Protein AF-A0A1Y5FWB8-F1 (afdb_monomer)

Mean predicted aligned error: 20.27 Å

Solvent-accessible surface area (backbone atoms only — not comparable to full-atom values): 7177 Å² total; per-residue (Å²): 114,69,68,66,50,51,51,51,49,51,75,65,64,82,47,76,60,51,77,42,72,46,76,49,75,40,84,90,73,75,45,78,48,80,44,79,80,43,80,50,42,67,68,52,53,57,53,49,52,56,51,51,52,53,50,53,55,51,61,64,61,63,75,62,88,68,76,84,86,73,70,72,79,76,77,76,73,82,78,79,73,81,73,78,77,64,83,51,70,66,57,55,51,54,52,49,51,52,54,51,52,53,52,50,52,50,53,52,52,63,72,74,104

Nearest PDB structures (foldseek):
  9ash-assembly1_H  TM=5.185E-01  e=7.862E-01  Lactococcus lactis subsp. lactis
  7uzw-assembly1_A  TM=4.853E-01  e=6.897E-01  Staphylococcus epidermidis RP62A
  7y4l-assembly1_b7  TM=1.626E-01  e=2.912E+00  Porphyridium purpureum

Structure (mmCIF, N/CA/C/O backbone):
data_AF-A0A1Y5FWB8-F1
#
_entry.id   AF-A0A1Y5FWB8-F1
#
loop_
_atom_site.group_PDB
_atom_site.id
_atom_site.type_symbol
_atom_site.label_atom_id
_atom_site.label_alt_id
_atom_site.label_comp_id
_atom_site.label_asym_id
_atom_site.label_entity_id
_atom_site.label_seq_id
_atom_site.pdbx_PDB_ins_code
_atom_site.Cartn_x
_atom_site.Cartn_y
_atom_site.Cartn_z
_atom_site.occupancy
_atom_site.B_iso_or_equiv
_atom_site.auth_seq_id
_atom_site.auth_comp_id
_atom_site.auth_asym_id
_atom_site.auth_atom_id
_atom_site.pdbx_PDB_model_num
ATOM 1 N N . MET A 1 1 ? -12.200 22.364 16.753 1.00 61.84 1 MET A N 1
ATOM 2 C CA . MET A 1 1 ? -13.101 22.378 15.574 1.00 61.84 1 MET A CA 1
ATOM 3 C C . MET A 1 1 ? -12.795 21.285 14.543 1.00 61.84 1 MET A C 1
ATOM 5 O O . MET A 1 1 ? -13.738 20.695 14.037 1.00 61.84 1 MET A O 1
ATOM 9 N N . ALA A 1 2 ? -11.533 20.938 14.260 1.00 71.69 2 ALA A N 1
ATOM 10 C CA . ALA A 1 2 ? -11.201 19.928 13.238 1.00 71.69 2 ALA A CA 1
ATOM 11 C C . ALA A 1 2 ? -11.751 18.507 13.516 1.00 71.69 2 ALA A C 1
ATOM 13 O O . ALA A 1 2 ? -12.248 17.845 12.608 1.00 71.69 2 ALA A O 1
ATOM 14 N N . LEU A 1 3 ? -11.741 18.051 14.776 1.00 75.25 3 LEU A N 1
ATOM 15 C CA . LEU A 1 3 ? -12.213 16.704 15.146 1.00 75.25 3 LEU A CA 1
ATOM 16 C C . LEU A 1 3 ? -13.721 16.501 14.954 1.00 75.25 3 LEU A C 1
ATOM 18 O O . LEU A 1 3 ? -14.156 15.460 14.465 1.00 75.25 3 LEU A O 1
ATOM 22 N N . SER A 1 4 ? -14.532 17.495 15.319 1.00 78.06 4 SER A N 1
ATOM 23 C CA . SER A 1 4 ? -15.987 17.438 15.142 1.00 78.06 4 SER A CA 1
ATOM 24 C C . SER A 1 4 ? -16.377 17.404 13.664 1.00 78.06 4 SER A C 1
ATOM 26 O O . SER A 1 4 ? -17.325 16.712 13.295 1.00 78.06 4 SER A O 1
ATOM 28 N N . THR A 1 5 ? -15.624 18.102 12.812 1.00 78.88 5 THR A N 1
ATOM 29 C CA . THR A 1 5 ? -15.827 18.095 11.359 1.00 78.88 5 THR A CA 1
ATOM 30 C C . THR A 1 5 ? -15.428 16.755 10.754 1.00 78.88 5 THR A C 1
ATOM 32 O O . THR A 1 5 ? -16.195 16.188 9.982 1.00 78.88 5 THR A O 1
ATOM 35 N N . ALA A 1 6 ? -14.291 16.191 11.169 1.00 75.69 6 ALA A N 1
ATOM 36 C CA . ALA A 1 6 ? -13.864 14.865 10.731 1.00 75.69 6 ALA A CA 1
ATOM 37 C C . ALA A 1 6 ? -14.884 13.775 11.087 1.00 75.69 6 ALA A C 1
ATOM 39 O O . ALA A 1 6 ? -15.194 12.924 10.255 1.00 75.69 6 ALA A O 1
ATOM 40 N N . LYS A 1 7 ? -15.483 13.852 12.284 1.00 76.94 7 LYS A N 1
ATOM 41 C CA . LYS A 1 7 ? -16.560 12.947 12.699 1.00 76.94 7 LYS A CA 1
ATOM 42 C C . LYS A 1 7 ? -17.804 13.079 11.813 1.00 76.94 7 LYS A C 1
ATOM 44 O O . LYS A 1 7 ? -18.323 12.070 11.355 1.00 76.94 7 LYS A O 1
ATOM 49 N N . ARG A 1 8 ? -18.243 14.306 11.509 1.00 77.44 8 ARG A N 1
ATOM 50 C CA . ARG A 1 8 ? -19.392 14.555 10.614 1.00 77.44 8 ARG A CA 1
ATOM 51 C C . ARG A 1 8 ? -19.142 14.071 9.184 1.00 77.44 8 ARG A C 1
ATOM 53 O O . ARG A 1 8 ? -20.031 13.487 8.572 1.00 77.44 8 ARG A O 1
ATOM 60 N N . LEU A 1 9 ? -17.939 14.294 8.655 1.00 77.00 9 LEU A N 1
ATOM 61 C CA . LEU A 1 9 ? -17.549 13.831 7.320 1.00 77.00 9 LEU A CA 1
ATOM 62 C C . LEU A 1 9 ? -17.531 12.304 7.245 1.00 77.00 9 LEU A C 1
ATOM 64 O O . LEU A 1 9 ? -18.012 11.737 6.265 1.00 77.00 9 LEU A O 1
ATOM 68 N N . TYR A 1 10 ? -17.057 11.645 8.299 1.00 69.62 10 TYR A N 1
ATOM 69 C CA . TYR A 1 10 ? -17.107 10.194 8.399 1.00 69.62 10 TYR A CA 1
ATOM 70 C C . TYR A 1 10 ? -18.546 9.659 8.505 1.00 69.62 10 TYR A C 1
ATOM 72 O O . TYR A 1 10 ? -18.918 8.750 7.763 1.00 69.62 10 TYR A O 1
ATOM 80 N N . ASP A 1 11 ? -19.387 10.265 9.349 1.00 75.81 11 ASP A N 1
ATOM 81 C CA . ASP A 1 11 ? -20.792 9.860 9.513 1.00 75.81 11 ASP A CA 1
ATOM 82 C C . ASP A 1 11 ? -21.604 10.034 8.217 1.00 75.81 11 ASP A C 1
ATOM 84 O O . ASP A 1 11 ? -22.522 9.258 7.950 1.00 75.81 11 ASP A O 1
ATOM 88 N N . SER A 1 12 ? -21.225 10.991 7.362 1.00 80.44 12 SER A N 1
ATOM 89 C CA . SER A 1 12 ? -21.859 11.205 6.056 1.00 80.44 12 SER A CA 1
ATOM 90 C C . SER A 1 12 ? -21.656 10.055 5.058 1.00 80.44 12 SER A C 1
ATOM 92 O O . SER A 1 12 ? -22.337 10.023 4.035 1.00 80.44 12 SER A O 1
ATOM 94 N N . LYS A 1 13 ? -20.721 9.122 5.315 1.00 70.31 13 LYS A N 1
ATOM 95 C CA . LYS A 1 13 ? -20.333 7.998 4.432 1.00 70.31 13 LYS A CA 1
ATOM 96 C C . LYS A 1 13 ? -19.922 8.383 3.001 1.00 70.31 13 LYS A C 1
ATOM 98 O O . LYS A 1 13 ? -19.714 7.499 2.176 1.00 70.31 13 LYS A O 1
ATOM 103 N N . ARG A 1 14 ? -19.775 9.675 2.689 1.00 73.44 14 ARG A N 1
ATOM 104 C CA . ARG A 1 14 ? -19.358 10.149 1.356 1.00 73.44 14 ARG A CA 1
ATOM 105 C C . ARG A 1 14 ? -17.859 9.967 1.110 1.00 73.44 14 ARG A C 1
ATOM 107 O O . ARG A 1 14 ? -17.432 9.972 -0.037 1.00 73.44 14 ARG A O 1
ATOM 114 N N . PHE A 1 15 ? -17.074 9.792 2.173 1.00 70.56 15 PHE A N 1
ATOM 115 C CA . PHE A 1 15 ? -15.620 9.660 2.118 1.00 70.56 15 PHE A CA 1
ATOM 116 C C . PHE A 1 15 ? -15.187 8.317 2.711 1.00 70.56 15 PHE A C 1
ATOM 118 O O . PHE A 1 15 ? -15.614 7.948 3.804 1.00 70.56 15 PHE A O 1
ATOM 125 N N . ALA A 1 16 ? -14.333 7.588 1.988 1.00 63.34 16 ALA A N 1
ATOM 126 C CA . ALA A 1 16 ? -13.876 6.250 2.376 1.00 63.34 16 ALA A CA 1
ATOM 127 C C . ALA A 1 16 ? -12.900 6.254 3.570 1.00 63.34 16 ALA A C 1
ATOM 129 O O . ALA A 1 16 ? -12.791 5.257 4.288 1.00 63.34 16 ALA A O 1
ATOM 130 N N . ALA A 1 17 ? -12.192 7.364 3.789 1.00 70.44 17 ALA A N 1
ATOM 131 C CA . ALA A 1 17 ? -11.269 7.540 4.901 1.00 70.44 17 ALA A CA 1
ATOM 132 C C . ALA A 1 17 ? -11.138 9.021 5.271 1.00 70.44 17 ALA A C 1
ATOM 134 O O . ALA A 1 17 ? -11.195 9.891 4.401 1.00 70.44 17 ALA A O 1
ATOM 135 N N . VAL A 1 18 ? -10.938 9.301 6.559 1.00 74.94 18 VAL A N 1
ATOM 136 C CA . VAL A 1 18 ? -10.655 10.650 7.069 1.00 74.94 18 VAL A CA 1
ATOM 137 C C . VAL A 1 18 ? -9.477 10.570 8.038 1.00 74.94 18 VAL A C 1
ATOM 139 O O . VAL A 1 18 ? -9.522 9.802 9.003 1.00 74.94 18 VAL A O 1
ATOM 142 N N . ARG A 1 19 ? -8.439 11.378 7.791 1.00 78.19 19 ARG A N 1
ATOM 143 C CA . ARG A 1 19 ? -7.264 11.530 8.660 1.00 78.19 19 ARG A CA 1
ATOM 144 C C . ARG A 1 19 ? -7.144 12.982 9.117 1.00 78.19 19 ARG A C 1
ATOM 146 O O . ARG A 1 19 ? -7.199 13.891 8.297 1.00 78.19 19 ARG A O 1
ATOM 153 N N . VAL A 1 20 ? -6.977 13.193 10.421 1.00 75.81 20 VAL A N 1
ATOM 154 C CA . VAL A 1 20 ? -6.709 14.505 11.025 1.00 75.81 20 VAL A CA 1
ATOM 155 C C . VAL A 1 20 ? -5.355 14.465 11.703 1.00 75.81 20 VAL A C 1
ATOM 157 O O . VAL A 1 20 ? -5.112 13.654 12.604 1.00 75.81 20 VAL A O 1
ATOM 160 N N . VAL A 1 21 ? -4.502 15.382 11.272 1.00 77.44 21 VAL A N 1
ATOM 161 C CA . VAL A 1 21 ? -3.155 15.585 11.784 1.00 77.44 21 VAL A CA 1
ATOM 162 C C . VAL A 1 21 ? -3.134 16.905 12.545 1.00 77.44 21 VAL A C 1
ATOM 164 O O . VAL A 1 21 ? -3.622 17.913 12.040 1.00 77.44 21 VAL A O 1
ATOM 167 N N . GLN A 1 22 ? -2.615 16.887 13.770 1.00 73.69 22 GLN A N 1
ATOM 168 C CA . GLN A 1 22 ? -2.236 18.102 14.477 1.00 73.69 22 GLN A CA 1
ATOM 169 C C . GLN A 1 22 ? -0.739 18.294 14.309 1.00 73.69 22 GLN A C 1
ATOM 171 O O . GLN A 1 22 ? 0.052 17.441 14.711 1.00 73.69 22 GLN A O 1
ATOM 176 N N . GLU A 1 23 ? -0.383 19.426 13.727 1.00 73.88 23 GLU A N 1
ATOM 177 C CA . GLU A 1 23 ? 0.973 19.936 13.738 1.00 73.88 23 GLU A CA 1
ATOM 178 C C . GLU A 1 23 ? 1.078 20.937 14.887 1.00 73.88 23 GLU A C 1
ATOM 180 O O . GLU A 1 23 ? 0.313 21.902 14.952 1.00 73.88 23 GLU A O 1
ATOM 185 N N . THR A 1 24 ? 1.970 20.665 15.835 1.00 74.94 24 THR A N 1
ATOM 186 C CA . THR A 1 24 ? 2.323 21.625 16.878 1.00 74.94 24 THR A CA 1
ATOM 187 C C . THR A 1 24 ? 3.727 22.116 16.578 1.00 74.94 24 THR A C 1
ATOM 189 O O . THR A 1 24 ? 4.683 21.343 16.662 1.00 74.94 24 THR A O 1
ATOM 192 N N . TYR A 1 25 ? 3.825 23.389 16.215 1.00 66.50 25 TYR A N 1
ATOM 193 C CA . TYR A 1 25 ? 5.087 24.079 16.003 1.00 66.50 25 TYR A CA 1
ATOM 194 C C . TYR A 1 25 ? 5.504 24.777 17.300 1.00 66.50 25 TYR A C 1
ATOM 196 O O . TYR A 1 25 ? 4.704 25.504 17.890 1.00 66.50 25 TYR A O 1
ATOM 204 N N . ASP A 1 26 ? 6.724 24.514 17.762 1.00 75.62 26 ASP A N 1
ATOM 205 C CA . ASP A 1 26 ? 7.312 25.160 18.934 1.00 75.62 26 ASP A CA 1
ATOM 206 C C . ASP A 1 26 ? 8.408 26.139 18.487 1.00 75.62 26 ASP A C 1
ATOM 208 O O . ASP A 1 26 ? 9.471 25.728 18.014 1.00 75.62 26 ASP A O 1
ATOM 212 N N . GLU A 1 27 ? 8.134 27.440 18.629 1.00 70.94 27 GLU A N 1
ATOM 213 C CA . GLU A 1 27 ? 9.024 28.532 18.207 1.00 70.94 27 GLU A CA 1
ATOM 214 C C . GLU A 1 27 ? 10.357 28.541 18.967 1.00 70.94 27 GLU A C 1
ATOM 216 O O . GLU A 1 27 ? 11.376 28.936 18.404 1.00 70.94 27 GLU A O 1
ATOM 221 N N . ASN A 1 28 ? 10.389 28.047 20.210 1.00 72.50 28 ASN A N 1
ATOM 222 C CA . ASN A 1 28 ? 11.610 28.037 21.020 1.00 72.50 28 ASN A CA 1
ATOM 223 C C . ASN A 1 28 ? 12.599 26.945 20.604 1.00 72.50 28 ASN A C 1
ATOM 225 O O . ASN A 1 28 ? 13.808 27.122 20.741 1.00 72.50 28 ASN A O 1
ATOM 229 N N . SER A 1 29 ? 12.101 25.802 20.134 1.00 73.69 29 SER A N 1
ATOM 230 C CA . SER A 1 29 ? 12.940 24.668 19.731 1.00 73.69 29 SER A CA 1
ATOM 231 C C . SER A 1 29 ? 13.115 24.553 18.217 1.00 73.69 29 SER A C 1
ATOM 233 O O . SER A 1 29 ? 13.847 23.671 17.765 1.00 73.69 29 SER A O 1
ATOM 235 N N . ASN A 1 30 ? 12.452 25.422 17.440 1.00 72.19 30 ASN A N 1
ATOM 236 C CA . ASN A 1 30 ? 12.347 25.336 15.981 1.00 72.19 30 ASN A CA 1
ATOM 237 C C . ASN A 1 30 ? 12.048 23.896 15.519 1.00 72.19 30 ASN A C 1
ATOM 239 O O . ASN A 1 30 ? 12.643 23.377 14.573 1.00 72.19 30 ASN A O 1
ATOM 243 N N . SER A 1 31 ? 11.177 23.208 16.264 1.00 63.25 31 SER A N 1
ATOM 244 C CA . SER A 1 31 ? 10.845 21.810 16.021 1.00 63.25 31 SER A CA 1
ATOM 245 C C . SER A 1 31 ? 9.343 21.656 15.816 1.00 63.25 31 SER A C 1
ATOM 247 O O . SER A 1 31 ? 8.525 22.163 16.585 1.00 63.25 31 SER A O 1
ATOM 249 N N . SER A 1 32 ? 8.978 20.965 14.734 1.00 63.16 32 SER A N 1
ATOM 250 C CA . SER A 1 32 ? 7.594 20.604 14.438 1.00 63.16 32 SER A CA 1
ATOM 251 C C . SER A 1 32 ? 7.326 19.190 14.948 1.00 63.16 32 SER A C 1
ATOM 253 O O . SER A 1 32 ? 8.082 18.255 14.661 1.00 63.16 32 SER A O 1
ATOM 255 N N . ARG A 1 33 ? 6.261 19.020 15.741 1.00 68.56 33 ARG A N 1
ATOM 256 C CA . ARG A 1 33 ? 5.807 17.712 16.228 1.00 68.56 33 ARG A CA 1
ATOM 257 C C . ARG A 1 33 ? 4.458 17.381 15.604 1.00 68.56 33 ARG A C 1
ATOM 259 O O . ARG A 1 33 ? 3.438 17.982 15.939 1.00 68.56 33 ARG A O 1
ATOM 266 N N . GLU A 1 34 ? 4.456 16.384 14.726 1.00 71.62 34 GLU A N 1
ATOM 267 C CA . GLU A 1 34 ? 3.242 15.867 14.096 1.00 71.62 34 GLU A CA 1
ATOM 268 C C . GLU A 1 34 ? 2.597 14.782 14.976 1.00 71.62 34 GLU A C 1
ATOM 270 O O . GLU A 1 34 ? 3.247 13.810 15.376 1.00 71.62 34 GLU A O 1
ATOM 275 N N . ARG A 1 35 ? 1.297 14.910 15.270 1.00 70.62 35 ARG A N 1
ATOM 276 C CA . ARG A 1 35 ? 0.507 13.861 15.930 1.00 70.62 35 ARG A CA 1
ATOM 277 C C . ARG A 1 35 ? 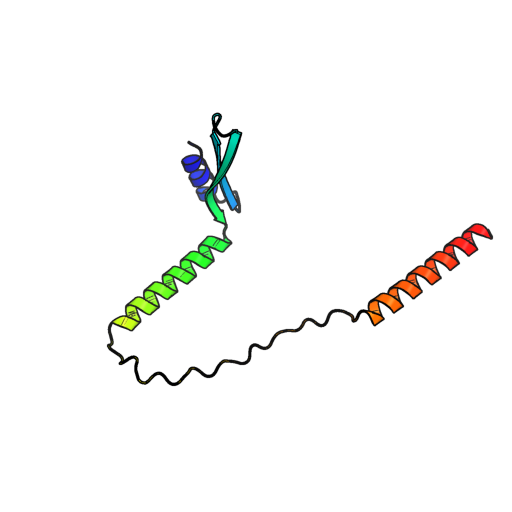-0.797 13.607 15.183 1.00 70.62 35 ARG A C 1
ATOM 279 O O . ARG A 1 35 ? -1.636 14.492 15.032 1.00 70.62 35 ARG A O 1
ATOM 286 N N . VAL A 1 36 ? -1.016 12.355 14.784 1.00 69.88 36 VAL A N 1
ATOM 287 C CA . VAL A 1 36 ? -2.302 11.908 14.230 1.00 69.88 36 VAL A CA 1
ATOM 288 C C . VAL A 1 36 ? -3.312 11.770 15.370 1.00 69.88 36 VAL A C 1
ATOM 290 O O . VAL A 1 36 ? -3.083 11.018 16.319 1.00 69.88 36 VAL A O 1
ATOM 293 N N . ILE A 1 37 ? -4.424 12.505 15.299 1.00 68.12 37 ILE A N 1
ATOM 294 C CA . ILE A 1 37 ? -5.465 12.500 16.3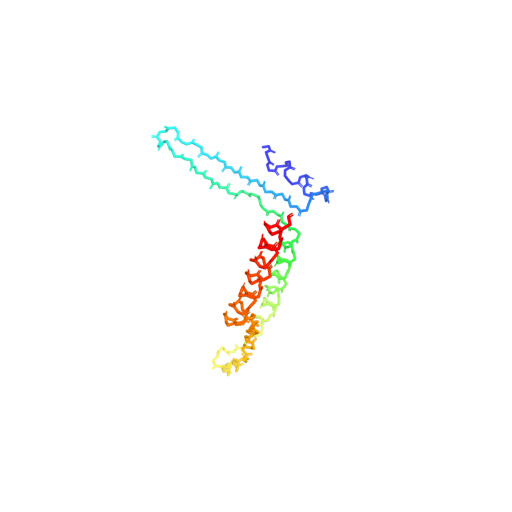47 1.00 68.12 37 ILE A CA 1
ATOM 295 C C . ILE A 1 37 ? -6.673 11.670 15.929 1.00 68.12 37 ILE A C 1
ATOM 297 O O . ILE A 1 37 ? -7.357 11.088 16.772 1.00 68.12 37 ILE A O 1
ATOM 301 N N . PHE A 1 38 ? -6.946 11.599 14.629 1.00 60.53 38 PHE A N 1
ATOM 302 C CA . PHE A 1 38 ? -8.076 10.848 14.112 1.00 60.53 38 PHE A CA 1
ATOM 303 C C . PHE A 1 38 ? -7.682 10.154 12.819 1.00 60.53 38 PHE A C 1
ATOM 305 O O . PHE A 1 38 ? -7.269 10.805 11.865 1.00 60.53 38 PHE A O 1
ATOM 312 N N . GLU A 1 39 ? -7.827 8.839 12.799 1.00 67.75 39 GLU A N 1
ATOM 313 C CA . GLU A 1 39 ? -7.691 8.019 11.608 1.00 67.75 39 GLU A CA 1
ATOM 314 C C . GLU A 1 39 ? -8.840 7.021 11.634 1.00 67.75 39 GLU A C 1
ATOM 316 O O . GLU A 1 39 ? -9.027 6.278 12.602 1.00 67.75 39 GLU A O 1
ATOM 321 N N . THR A 1 40 ? -9.675 7.066 10.604 1.00 66.06 40 THR A N 1
ATOM 322 C CA . THR A 1 40 ? -10.738 6.086 10.436 1.00 66.06 40 THR A CA 1
ATOM 323 C C . THR A 1 40 ? -10.819 5.691 8.972 1.00 66.06 40 THR A C 1
ATOM 325 O O . THR A 1 40 ? -11.000 6.523 8.082 1.00 66.06 40 THR A O 1
ATOM 328 N N . THR A 1 41 ? -10.656 4.395 8.737 1.00 66.06 41 THR A N 1
ATOM 329 C CA . THR A 1 41 ? -10.848 3.748 7.442 1.00 66.06 41 THR A CA 1
ATOM 330 C C . THR A 1 41 ? -11.954 2.701 7.571 1.00 66.06 41 THR A C 1
ATOM 332 O O . THR A 1 41 ? -12.220 2.194 8.668 1.00 66.06 41 THR A O 1
ATOM 335 N N . VAL A 1 42 ? -12.605 2.342 6.459 1.00 60.94 42 VAL A N 1
ATOM 336 C CA . VAL A 1 42 ? -13.578 1.230 6.442 1.00 60.94 42 VAL A CA 1
ATOM 337 C C . VAL A 1 42 ? -12.924 -0.074 6.935 1.00 60.94 42 VAL A C 1
ATOM 339 O O . VAL A 1 42 ? -13.524 -0.806 7.718 1.00 60.94 42 VAL A O 1
ATOM 342 N N . ALA A 1 43 ? -11.652 -0.301 6.588 1.00 59.16 43 ALA A N 1
ATOM 343 C CA . ALA A 1 43 ? -10.878 -1.468 7.015 1.00 59.16 43 ALA A CA 1
ATOM 344 C C . ALA A 1 43 ? -10.605 -1.509 8.535 1.00 59.16 43 ALA A C 1
ATOM 346 O O . ALA A 1 43 ? -10.595 -2.583 9.145 1.00 59.16 43 ALA A O 1
ATOM 347 N N . ASP A 1 44 ? -10.430 -0.356 9.185 1.00 61.19 44 ASP A N 1
ATOM 348 C CA . ASP A 1 44 ? -10.226 -0.299 10.637 1.00 61.19 44 ASP A CA 1
ATOM 349 C C . ASP A 1 44 ? -11.482 -0.658 11.430 1.00 61.19 44 ASP A C 1
ATOM 351 O O . ASP A 1 44 ? -11.383 -1.214 12.529 1.00 61.19 44 ASP A O 1
ATOM 355 N N . ARG A 1 45 ? -12.676 -0.401 10.881 1.00 62.31 45 ARG A N 1
ATOM 356 C CA . ARG A 1 45 ? -13.947 -0.796 11.506 1.00 62.31 45 ARG A CA 1
ATOM 357 C C . ARG A 1 45 ? -14.081 -2.316 11.575 1.00 62.31 45 ARG A C 1
ATOM 359 O O . ARG A 1 45 ? -14.431 -2.851 12.634 1.00 62.31 45 ARG A O 1
ATOM 366 N N . ASP A 1 46 ? -13.742 -3.006 10.495 1.00 63.28 46 ASP A N 1
ATOM 367 C CA . ASP A 1 46 ? -13.799 -4.469 10.420 1.00 63.28 46 ASP A CA 1
ATOM 368 C C . ASP A 1 46 ? -12.743 -5.107 11.332 1.00 63.28 46 ASP A C 1
ATOM 370 O O . ASP A 1 46 ? -13.018 -6.049 12.080 1.00 63.28 46 ASP A O 1
ATOM 374 N N . ASN A 1 47 ? -11.554 -4.509 11.404 1.00 64.38 47 ASN A N 1
ATOM 375 C CA . ASN A 1 47 ? -10.523 -4.940 12.344 1.00 64.38 47 ASN A CA 1
ATOM 376 C C . ASN A 1 47 ? -10.910 -4.689 13.811 1.00 64.38 47 ASN A C 1
ATOM 378 O O . ASN A 1 47 ? -10.607 -5.512 14.683 1.00 64.38 47 ASN A O 1
ATOM 382 N N . ARG A 1 48 ? -11.590 -3.579 14.124 1.00 66.31 48 ARG A N 1
ATOM 383 C CA . ARG A 1 48 ? -12.021 -3.251 15.492 1.00 66.31 48 ARG A CA 1
ATOM 384 C C . ARG A 1 48 ? -13.155 -4.156 15.965 1.00 66.31 48 ARG A C 1
ATOM 386 O O . ARG A 1 48 ? -13.100 -4.628 17.100 1.00 66.31 48 ARG A O 1
ATOM 393 N N . THR A 1 49 ? -14.129 -4.458 15.110 1.00 68.75 49 THR A N 1
ATOM 394 C CA . THR A 1 49 ? -15.206 -5.415 15.421 1.00 68.75 49 THR A CA 1
ATOM 395 C C . THR A 1 49 ? -14.655 -6.831 15.600 1.00 68.75 49 THR A C 1
ATOM 397 O O . THR A 1 49 ? -14.964 -7.489 16.596 1.00 68.75 49 THR A O 1
ATOM 400 N N . ALA A 1 50 ? -13.728 -7.267 14.740 1.00 66.12 50 ALA A N 1
ATOM 401 C CA . ALA A 1 50 ? -13.039 -8.547 14.893 1.00 66.12 50 ALA A CA 1
ATOM 402 C C . ALA A 1 50 ? -12.239 -8.634 16.208 1.00 66.12 50 ALA A C 1
ATOM 404 O O . ALA A 1 50 ? -12.252 -9.668 16.882 1.00 66.12 50 ALA A O 1
ATOM 405 N N . LYS A 1 51 ? -11.564 -7.551 16.621 1.00 67.44 51 LYS A N 1
ATOM 406 C CA . LYS A 1 51 ? -10.853 -7.482 17.911 1.00 67.44 51 LYS A CA 1
ATOM 407 C C . LYS A 1 51 ? -11.817 -7.513 19.101 1.00 67.44 51 LYS A C 1
ATOM 409 O O . LYS A 1 51 ? -11.565 -8.249 20.052 1.00 67.44 51 LYS A O 1
ATOM 414 N N . GLN A 1 52 ? -12.929 -6.785 19.047 1.00 67.88 52 GLN A N 1
ATOM 415 C CA . GLN A 1 52 ? -13.930 -6.769 20.120 1.00 67.88 52 GLN A CA 1
ATOM 416 C C . GLN A 1 52 ? -14.623 -8.127 20.293 1.00 67.88 52 GLN A C 1
ATOM 418 O O . GLN A 1 52 ? -14.794 -8.584 21.424 1.00 67.88 52 GLN A O 1
ATOM 423 N N . ASN A 1 53 ? -14.936 -8.821 19.198 1.00 64.62 53 ASN A N 1
ATOM 424 C CA . ASN A 1 53 ? -15.510 -10.166 19.252 1.00 64.62 53 ASN A CA 1
ATOM 425 C C . ASN A 1 53 ? -14.528 -11.176 19.866 1.00 64.62 53 ASN A C 1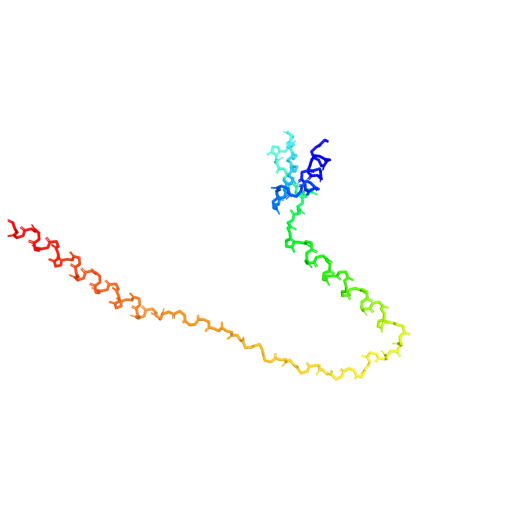
ATOM 427 O O . ASN A 1 53 ? -14.917 -11.979 20.711 1.00 64.62 53 ASN A O 1
ATOM 431 N N . LYS A 1 54 ? -13.228 -11.078 19.552 1.00 60.75 54 LYS A N 1
ATOM 432 C CA . LYS A 1 54 ? -12.186 -11.908 20.188 1.00 60.75 54 LYS A CA 1
ATOM 433 C C . LYS A 1 54 ? -12.053 -11.657 21.693 1.00 60.75 54 LYS A C 1
ATOM 435 O O . LYS A 1 54 ? -11.789 -12.600 22.436 1.00 60.75 54 LYS A O 1
ATOM 440 N N . VAL A 1 55 ? -12.230 -10.418 22.150 1.00 62.84 55 VAL A N 1
ATOM 441 C CA . VAL A 1 55 ? -12.198 -10.081 23.584 1.00 62.84 55 VAL A CA 1
ATOM 442 C C . VAL A 1 55 ? -13.427 -10.638 24.305 1.00 62.84 55 VAL A C 1
ATOM 444 O O . VAL A 1 55 ? -13.270 -11.238 25.364 1.00 62.84 55 VAL A O 1
ATOM 447 N N . LYS A 1 56 ? -14.626 -10.541 23.716 1.00 59.94 56 LYS A N 1
ATOM 448 C CA . LYS A 1 56 ? -15.858 -11.113 24.292 1.00 59.94 56 LYS A CA 1
ATOM 449 C C . LYS A 1 56 ? -15.814 -12.642 24.381 1.00 59.94 56 LYS A C 1
ATOM 451 O O . LYS A 1 56 ? -16.174 -13.198 25.413 1.00 59.94 56 LYS A O 1
ATOM 456 N N . VAL A 1 57 ? -15.297 -13.317 23.352 1.00 60.06 57 VAL A N 1
ATOM 457 C CA . VAL A 1 57 ? -15.104 -14.780 23.363 1.00 60.06 57 VAL A CA 1
ATOM 458 C C . VAL A 1 57 ? -14.073 -15.197 24.418 1.00 60.06 57 VAL A C 1
ATOM 460 O O . VAL A 1 57 ? -14.287 -16.169 25.137 1.00 60.06 57 VAL A O 1
ATOM 463 N N . LYS A 1 58 ? -12.981 -14.436 24.584 1.00 56.09 58 LYS A N 1
ATOM 464 C CA . LYS A 1 58 ? -12.007 -14.682 25.660 1.00 56.09 58 LYS A CA 1
ATOM 465 C C . LYS A 1 58 ? -12.592 -14.442 27.053 1.00 56.09 58 LYS A C 1
ATOM 467 O O . LYS A 1 58 ? -12.308 -15.237 27.938 1.00 56.09 58 LYS A O 1
ATOM 472 N N . ALA A 1 59 ? -13.413 -13.407 27.229 1.00 56.50 59 ALA A N 1
ATOM 473 C CA . ALA A 1 59 ? -14.065 -13.092 28.500 1.00 56.50 59 ALA A CA 1
ATOM 474 C C . ALA A 1 59 ? -15.133 -14.132 28.897 1.00 56.50 59 ALA A C 1
ATOM 476 O O . ALA A 1 59 ? -15.289 -14.430 30.081 1.00 56.50 59 ALA A O 1
ATOM 477 N N . GLY A 1 60 ? -15.830 -14.725 27.919 1.00 52.53 60 GLY A N 1
ATOM 478 C CA . GLY A 1 60 ? -16.746 -15.851 28.139 1.00 52.53 60 GLY A CA 1
ATOM 479 C C . GLY A 1 60 ? -16.027 -17.159 28.490 1.00 52.53 60 GLY A C 1
ATOM 480 O O . GLY A 1 60 ? -16.505 -17.911 29.332 1.00 52.53 60 GLY A O 1
ATOM 481 N N . ALA A 1 61 ? -14.842 -17.396 27.920 1.00 52.91 61 ALA A N 1
ATOM 482 C CA . ALA A 1 61 ? -14.034 -18.593 28.180 1.00 52.91 61 ALA A CA 1
ATOM 483 C C . ALA A 1 61 ? -13.281 -18.578 29.528 1.00 52.91 61 ALA A C 1
ATOM 485 O O . ALA A 1 61 ? -12.765 -19.609 29.952 1.00 52.91 61 ALA A O 1
ATOM 486 N N . THR A 1 62 ? -13.198 -17.432 30.213 1.00 51.09 62 THR A N 1
ATOM 487 C CA . THR A 1 62 ? -12.518 -17.293 31.517 1.00 51.09 62 THR A CA 1
ATOM 488 C C . THR A 1 62 ? -13.369 -17.659 32.737 1.00 51.09 62 THR A C 1
ATOM 490 O O . THR A 1 62 ? -12.843 -17.638 33.844 1.00 51.09 62 THR A O 1
ATOM 493 N N . LYS A 1 63 ? -14.657 -18.000 32.574 1.00 50.88 63 LYS A N 1
ATOM 494 C CA . LYS A 1 63 ? -15.535 -18.362 33.708 1.00 50.88 63 LYS A CA 1
ATOM 495 C C . LYS A 1 63 ? -15.483 -19.836 34.114 1.00 50.88 63 LYS A C 1
ATOM 497 O O . LYS A 1 63 ? -15.941 -20.183 35.194 1.00 50.88 63 LYS A O 1
ATOM 502 N N . THR A 1 64 ? -14.890 -20.694 33.296 1.00 53.19 64 THR A N 1
ATOM 503 C CA . THR A 1 64 ? -14.586 -22.082 33.655 1.00 53.19 64 THR A CA 1
ATOM 504 C C . THR A 1 64 ? -13.096 -22.173 33.923 1.00 53.19 64 THR A C 1
ATOM 506 O O . THR A 1 64 ? -12.289 -22.112 32.994 1.00 53.19 64 THR A O 1
ATOM 509 N N . GLY A 1 65 ? -12.732 -22.250 35.203 1.00 53.50 65 GLY A N 1
ATOM 510 C CA . GLY A 1 65 ? -11.362 -22.469 35.648 1.00 53.50 65 GLY A CA 1
ATOM 511 C C . GLY A 1 65 ? -10.823 -23.769 35.066 1.00 53.50 65 GLY A C 1
ATOM 512 O O . GLY A 1 65 ? -11.074 -24.845 35.591 1.00 53.50 65 GLY A O 1
ATOM 513 N N . VAL A 1 66 ? -10.083 -23.666 33.967 1.00 52.47 66 VAL A N 1
ATOM 514 C CA . VAL A 1 66 ? -9.290 -24.769 33.433 1.00 52.47 66 VAL A CA 1
ATOM 515 C C . VAL A 1 66 ? -7.843 -24.455 33.760 1.00 52.47 66 VAL A C 1
ATOM 517 O O . VAL A 1 66 ? -7.263 -23.503 33.225 1.00 52.47 66 VAL A O 1
ATOM 520 N N . SER A 1 67 ? -7.300 -25.248 34.686 1.00 50.41 67 SER A N 1
ATOM 521 C CA . SER A 1 67 ? -5.891 -25.281 35.063 1.00 50.41 67 SER A CA 1
ATOM 522 C C . SER A 1 67 ? -5.008 -25.144 33.823 1.00 50.41 67 SER A C 1
ATOM 524 O O . SER A 1 67 ? -5.098 -25.906 32.861 1.00 50.41 67 SER A O 1
ATOM 526 N N . ARG A 1 68 ? -4.158 -24.118 33.824 1.00 56.44 68 ARG A N 1
ATOM 527 C CA . ARG A 1 68 ? -3.294 -23.746 32.695 1.00 56.44 68 ARG A CA 1
ATOM 528 C C . ARG A 1 68 ? -2.107 -24.705 32.510 1.00 56.44 68 ARG A C 1
ATOM 530 O O . ARG A 1 68 ? -1.282 -24.452 31.637 1.00 56.44 68 ARG A O 1
ATOM 537 N N . SER A 1 69 ? -2.032 -25.762 33.321 1.00 55.97 69 SER A N 1
ATOM 538 C CA . SER A 1 69 ? -0.874 -26.653 33.445 1.00 55.97 69 SER A CA 1
ATOM 539 C C . SER A 1 69 ? -0.879 -27.823 32.451 1.00 55.97 69 SER A C 1
ATOM 541 O O . SER A 1 69 ? 0.164 -28.401 32.183 1.00 55.97 69 SER A O 1
ATOM 543 N N . GLU A 1 70 ? -2.018 -28.128 31.821 1.00 54.34 70 GLU A N 1
ATOM 544 C CA . GLU A 1 70 ? -2.164 -29.310 30.949 1.00 54.34 70 GLU A CA 1
ATOM 545 C C . GLU A 1 70 ? -2.421 -28.968 29.472 1.00 54.34 70 GLU A C 1
ATOM 547 O O . GLU A 1 70 ? -2.955 -29.756 28.691 1.00 54.34 70 GLU A O 1
ATOM 552 N N . ARG A 1 71 ? -2.051 -27.756 29.041 1.00 57.97 71 ARG A N 1
ATOM 553 C CA . ARG A 1 71 ? -2.145 -27.397 27.622 1.00 57.97 71 ARG A CA 1
ATOM 554 C C . ARG A 1 71 ? -0.999 -28.052 26.862 1.00 57.97 71 ARG A C 1
ATOM 556 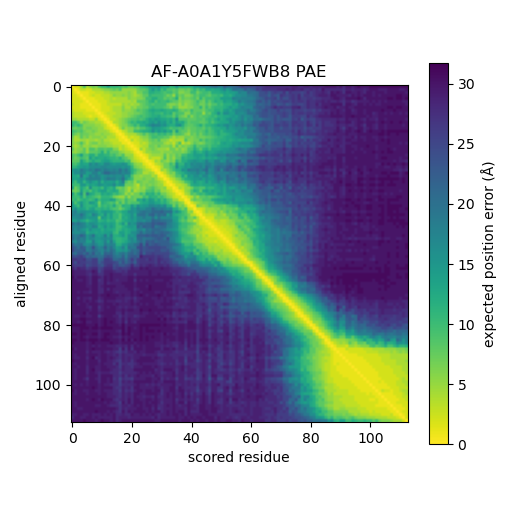O O . ARG A 1 71 ? 0.087 -27.483 26.771 1.00 57.97 71 ARG A O 1
ATOM 563 N N . GLN A 1 72 ? -1.278 -29.217 26.275 1.00 64.12 72 GLN A N 1
ATOM 564 C CA . GLN A 1 72 ? -0.483 -29.787 25.186 1.00 64.12 72 GLN A CA 1
ATOM 565 C C . GLN A 1 72 ? -0.056 -28.665 24.222 1.00 64.12 72 GLN A C 1
ATOM 567 O O . GLN A 1 72 ? -0.901 -27.852 23.820 1.00 64.12 72 GLN A O 1
ATOM 572 N N . PRO A 1 73 ? 1.234 -28.580 23.847 1.00 63.62 73 PRO A N 1
ATOM 573 C CA . PRO A 1 73 ? 1.686 -27.552 22.928 1.00 63.62 73 PRO A CA 1
ATOM 574 C C . PRO A 1 73 ? 0.930 -27.726 21.612 1.00 63.62 73 PRO A C 1
ATOM 576 O O . PRO A 1 73 ? 1.042 -28.762 20.954 1.00 63.62 73 PRO A O 1
ATOM 579 N N . LEU A 1 74 ? 0.135 -26.716 21.236 1.00 66.44 74 LEU A N 1
ATOM 580 C CA . LEU A 1 74 ? -0.562 -26.702 19.955 1.00 66.44 74 LEU A CA 1
ATOM 581 C C . LEU A 1 74 ? 0.474 -26.964 18.860 1.00 66.44 74 LEU A C 1
ATOM 583 O O . LEU A 1 74 ? 1.374 -26.145 18.645 1.00 66.44 74 LEU A O 1
ATOM 587 N N . ARG A 1 75 ? 0.347 -28.111 18.181 1.00 65.31 75 ARG A N 1
ATOM 588 C CA . ARG A 1 75 ? 1.164 -28.456 17.017 1.00 65.31 75 ARG A CA 1
ATOM 589 C C . ARG A 1 75 ? 1.129 -27.273 16.056 1.00 65.31 75 ARG A C 1
ATOM 591 O O . ARG A 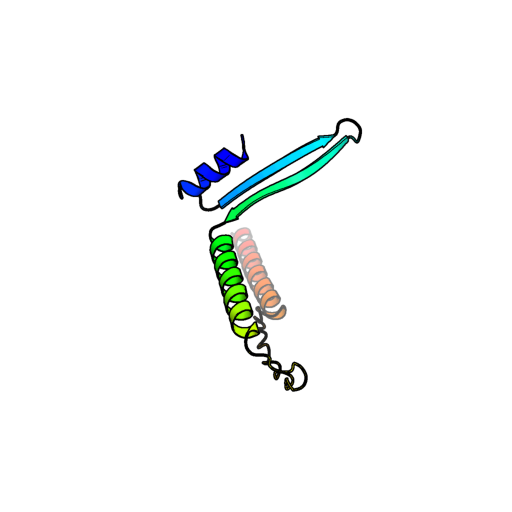1 75 ? 0.070 -26.896 15.550 1.00 65.31 75 ARG A O 1
ATOM 598 N N . LYS A 1 76 ? 2.294 -26.653 15.856 1.00 64.38 76 LYS A N 1
ATOM 599 C CA . LYS A 1 76 ? 2.476 -25.535 14.931 1.00 64.38 76 LYS A CA 1
ATOM 600 C C . LYS A 1 76 ? 1.987 -26.002 13.561 1.00 64.38 76 LYS A C 1
ATOM 602 O O . LYS A 1 76 ? 2.582 -26.902 12.975 1.00 64.38 76 LYS A O 1
ATOM 607 N N . ARG A 1 77 ? 0.888 -25.424 13.064 1.00 66.75 77 ARG A N 1
ATOM 608 C CA . ARG A 1 77 ? 0.467 -25.640 11.674 1.00 66.75 77 ARG A CA 1
ATOM 609 C C . ARG A 1 77 ? 1.633 -25.241 10.764 1.00 66.75 77 ARG A C 1
ATOM 611 O O . ARG A 1 77 ? 2.206 -24.169 10.997 1.00 66.75 77 ARG A O 1
ATOM 618 N N . PRO A 1 78 ? 1.987 -26.050 9.753 1.00 64.56 78 PRO A N 1
ATOM 619 C CA . PRO A 1 78 ? 2.988 -25.643 8.786 1.00 64.56 78 PRO A CA 1
ATOM 620 C C . PRO A 1 78 ? 2.480 -24.369 8.111 1.00 64.56 78 PRO A C 1
ATOM 622 O O . PRO A 1 78 ? 1.413 -24.351 7.497 1.00 64.56 78 PRO A O 1
ATOM 625 N N . LYS A 1 79 ? 3.221 -23.271 8.281 1.00 63.56 79 LYS A N 1
ATOM 626 C CA . LYS A 1 79 ? 3.034 -22.085 7.452 1.00 63.56 79 LYS A CA 1
ATOM 627 C C . LYS A 1 79 ? 3.446 -22.513 6.054 1.00 63.56 79 LYS A C 1
ATOM 629 O O . LYS A 1 79 ? 4.637 -22.598 5.772 1.00 63.56 79 LYS A O 1
ATOM 634 N N . ILE A 1 80 ? 2.472 -22.822 5.206 1.00 64.75 80 ILE A N 1
ATOM 635 C CA . ILE A 1 80 ? 2.707 -22.947 3.772 1.00 64.75 80 ILE A CA 1
ATOM 636 C C . ILE A 1 80 ? 3.056 -21.532 3.320 1.00 64.75 80 ILE A C 1
ATOM 638 O O . ILE A 1 80 ? 2.185 -20.702 3.064 1.00 64.75 80 ILE A O 1
ATOM 642 N N . ALA A 1 81 ? 4.347 -21.214 3.360 1.00 62.50 81 ALA A N 1
ATOM 643 C CA . ALA A 1 81 ? 4.871 -20.011 2.761 1.00 62.50 81 ALA A CA 1
ATOM 644 C C . ALA A 1 81 ? 4.607 -20.160 1.266 1.00 62.50 81 ALA A C 1
ATOM 646 O O . ALA A 1 81 ? 5.288 -20.924 0.582 1.00 62.50 81 ALA A O 1
ATOM 647 N N . ALA A 1 82 ? 3.575 -19.475 0.776 1.00 63.62 82 ALA A N 1
ATOM 648 C CA . ALA A 1 82 ? 3.366 -19.281 -0.644 1.00 63.62 82 ALA A CA 1
ATOM 649 C C . ALA A 1 82 ? 4.545 -18.447 -1.155 1.00 63.62 82 ALA A C 1
ATOM 651 O O . ALA A 1 82 ? 4.492 -17.220 -1.226 1.00 63.62 82 ALA A O 1
ATOM 652 N N . THR A 1 83 ? 5.654 -19.124 -1.438 1.00 62.03 83 THR A N 1
ATOM 653 C CA . THR A 1 83 ? 6.781 -18.560 -2.158 1.00 62.03 83 THR A CA 1
ATOM 654 C C . THR A 1 83 ? 6.281 -18.354 -3.574 1.00 62.03 83 THR A C 1
ATOM 656 O O . THR A 1 83 ? 6.290 -19.259 -4.404 1.00 62.03 83 THR A O 1
ATOM 659 N N . LYS A 1 84 ? 5.751 -17.157 -3.839 1.00 64.19 84 LYS A N 1
ATOM 660 C CA . LYS A 1 84 ? 5.529 -16.692 -5.203 1.00 64.19 84 LYS A CA 1
ATOM 661 C C . LYS A 1 84 ? 6.910 -16.628 -5.849 1.00 64.19 84 LYS A C 1
ATOM 663 O O . LYS A 1 84 ? 7.632 -15.650 -5.682 1.00 64.19 84 LYS A O 1
ATOM 668 N N . LYS A 1 85 ? 7.312 -17.721 -6.497 1.00 70.19 85 LYS A N 1
ATOM 669 C CA . LYS A 1 85 ? 8.507 -17.777 -7.331 1.00 70.19 85 LYS A CA 1
ATOM 670 C C . LYS A 1 85 ? 8.207 -16.890 -8.532 1.00 70.19 85 LYS A C 1
ATOM 672 O O . LYS A 1 85 ? 7.512 -17.308 -9.452 1.00 70.19 85 LYS A O 1
ATOM 677 N N . GLY A 1 86 ? 8.636 -15.633 -8.460 1.00 72.25 86 GLY A N 1
ATOM 678 C CA . GLY A 1 86 ? 8.683 -14.775 -9.636 1.00 72.25 86 GLY A CA 1
ATOM 679 C C . GLY A 1 86 ? 9.577 -15.407 -10.709 1.00 72.25 86 GLY A C 1
ATOM 680 O O . GLY A 1 86 ? 10.342 -16.329 -10.396 1.00 72.25 86 GLY A O 1
ATOM 681 N N . PRO A 1 87 ? 9.487 -14.943 -11.965 1.00 79.12 87 PRO A N 1
ATOM 682 C CA . PRO A 1 87 ? 10.401 -15.390 -13.005 1.00 79.12 87 PRO A CA 1
ATOM 683 C C . PRO A 1 87 ? 11.837 -15.220 -12.504 1.00 79.12 87 PRO A C 1
ATOM 685 O O . PRO A 1 87 ? 12.214 -14.160 -12.002 1.00 79.12 87 PRO A O 1
ATOM 688 N N . GLY A 1 88 ? 12.608 -16.308 -12.559 1.00 84.88 88 GLY A N 1
ATOM 689 C CA . GLY A 1 88 ? 13.992 -16.299 -12.101 1.00 84.88 88 GLY A CA 1
ATOM 690 C C . GLY A 1 88 ? 14.806 -15.269 -12.879 1.00 84.88 88 GLY A C 1
ATOM 691 O O . GLY A 1 88 ? 14.489 -14.966 -14.028 1.00 84.88 88 GLY A O 1
ATOM 692 N N . ILE A 1 89 ? 15.880 -14.765 -12.272 1.00 87.94 89 ILE A N 1
ATOM 693 C CA . ILE A 1 89 ? 16.765 -13.751 -12.872 1.00 87.94 89 ILE A CA 1
ATOM 694 C C . ILE A 1 89 ? 17.208 -14.113 -14.305 1.00 87.94 89 ILE A C 1
ATOM 696 O O . ILE A 1 89 ? 17.311 -13.248 -15.166 1.00 87.94 89 ILE A O 1
ATOM 700 N N . TRP A 1 90 ? 17.363 -15.411 -14.580 1.00 90.00 90 TRP A N 1
ATOM 701 C CA . TRP A 1 90 ? 17.676 -15.972 -15.894 1.00 90.00 90 TRP A CA 1
ATOM 702 C C . TRP A 1 90 ? 16.606 -15.711 -16.956 1.00 90.00 90 TRP A C 1
ATOM 704 O O . TRP A 1 90 ? 16.937 -15.383 -18.091 1.00 90.00 90 TRP A O 1
ATOM 714 N N . VAL A 1 91 ? 15.327 -15.818 -16.589 1.00 92.12 91 VAL A N 1
ATOM 715 C CA . VAL A 1 91 ? 14.208 -15.519 -17.494 1.00 92.12 91 VAL A CA 1
ATOM 716 C C . VAL A 1 91 ? 14.201 -14.031 -17.830 1.00 92.12 91 VAL A C 1
ATOM 718 O O . VAL A 1 91 ? 13.998 -13.665 -18.983 1.00 92.12 91 VAL A O 1
ATOM 721 N N . LEU A 1 92 ? 14.480 -13.176 -16.842 1.00 91.31 92 LEU A N 1
ATOM 722 C CA . LEU A 1 92 ? 14.541 -11.729 -17.040 1.00 91.31 92 LEU A CA 1
ATOM 723 C C . LEU A 1 92 ? 15.710 -11.328 -17.956 1.00 91.31 92 LEU A C 1
ATOM 725 O O . LEU A 1 92 ? 15.534 -10.500 -18.845 1.00 91.31 92 LEU A O 1
ATOM 729 N N . LEU A 1 93 ? 16.879 -11.953 -17.778 1.00 94.31 93 LEU A N 1
ATOM 730 C CA . LEU A 1 93 ? 18.057 -11.751 -18.627 1.00 94.31 93 LEU A CA 1
ATOM 731 C C . LEU A 1 93 ? 17.810 -12.190 -20.070 1.00 94.31 93 LEU A C 1
ATOM 733 O O . LEU A 1 93 ? 18.126 -11.450 -20.997 1.00 94.31 93 LEU A O 1
ATOM 737 N N . LEU A 1 94 ? 17.215 -13.366 -20.267 1.00 95.94 94 LEU A N 1
ATOM 738 C CA . LEU A 1 94 ? 16.904 -13.868 -21.604 1.00 95.94 94 LEU A CA 1
ATOM 739 C C . LEU A 1 94 ? 15.919 -12.937 -22.323 1.00 95.94 94 LEU A C 1
ATOM 741 O O . LEU A 1 94 ? 16.109 -12.608 -23.492 1.00 95.94 94 LEU A O 1
ATOM 745 N N . LEU A 1 95 ? 14.907 -12.451 -21.605 1.00 95.38 95 LEU A N 1
ATOM 746 C CA . LEU A 1 95 ? 13.919 -11.520 -22.140 1.00 95.38 95 LEU A CA 1
ATOM 747 C C . LEU A 1 95 ? 14.550 -10.164 -22.496 1.00 95.38 95 LEU A C 1
ATOM 749 O O . LEU A 1 95 ? 14.244 -9.607 -23.549 1.00 95.38 95 LEU A O 1
ATOM 753 N N . PHE A 1 96 ? 15.486 -9.672 -21.679 1.00 95.38 96 PHE A N 1
ATOM 754 C CA . PHE A 1 96 ? 16.257 -8.466 -21.982 1.00 95.38 96 PHE A CA 1
ATOM 755 C C . PHE A 1 96 ? 17.077 -8.615 -23.272 1.00 95.38 96 PHE A C 1
ATOM 757 O O . PHE A 1 96 ? 16.991 -7.754 -24.143 1.00 95.38 96 PHE A O 1
ATOM 764 N N . VAL A 1 97 ? 17.795 -9.731 -23.444 1.00 96.56 97 VAL A N 1
ATOM 765 C CA . VAL A 1 97 ? 18.595 -9.994 -24.655 1.00 96.56 97 VAL A CA 1
ATOM 766 C C . VAL A 1 97 ? 17.724 -10.005 -25.912 1.00 96.56 97 VAL A C 1
ATOM 768 O O . VAL A 1 97 ? 18.106 -9.411 -26.919 1.00 96.56 97 VAL A O 1
ATOM 771 N N . ILE A 1 98 ? 16.540 -10.624 -25.855 1.00 96.81 98 ILE A N 1
ATOM 772 C CA . ILE A 1 98 ? 15.603 -10.647 -26.988 1.00 96.81 98 ILE A CA 1
ATOM 773 C C . ILE A 1 98 ? 15.153 -9.228 -27.348 1.00 96.81 98 ILE A C 1
ATOM 775 O O . ILE A 1 98 ? 15.227 -8.844 -28.514 1.00 96.81 98 ILE A O 1
ATOM 779 N N . ILE A 1 99 ? 14.722 -8.434 -26.362 1.00 96.75 99 ILE A N 1
ATOM 780 C CA . ILE A 1 99 ? 14.269 -7.055 -26.603 1.00 96.75 99 ILE A CA 1
ATOM 781 C C . ILE A 1 99 ? 15.403 -6.211 -27.190 1.00 96.75 99 ILE A C 1
ATOM 783 O O . ILE A 1 99 ? 15.186 -5.476 -28.154 1.00 96.75 99 ILE A O 1
ATOM 787 N N . SER A 1 100 ? 16.618 -6.335 -26.652 1.00 96.19 100 SER A N 1
ATOM 788 C CA . SER A 1 100 ? 17.785 -5.622 -27.170 1.00 96.19 100 SER A CA 1
ATOM 789 C C . SER A 1 100 ? 18.112 -6.026 -28.607 1.00 96.19 100 SER A C 1
ATOM 791 O O . SER A 1 100 ? 18.338 -5.150 -29.437 1.00 96.19 100 SER A O 1
ATOM 793 N N . ALA A 1 101 ? 18.091 -7.320 -28.935 1.00 95.94 101 ALA A N 1
ATOM 794 C CA . ALA A 1 101 ? 18.375 -7.800 -30.286 1.00 95.94 101 ALA A CA 1
ATOM 795 C C . ALA A 1 101 ? 17.353 -7.284 -31.311 1.00 95.94 101 ALA A C 1
ATOM 797 O O . ALA A 1 101 ? 17.738 -6.806 -32.379 1.00 95.94 101 ALA A O 1
ATOM 798 N N . VAL A 1 102 ? 16.062 -7.313 -30.967 1.00 96.31 102 VAL A N 1
ATOM 799 C CA . VAL A 1 102 ? 14.988 -6.782 -31.821 1.00 96.31 102 VAL A CA 1
ATOM 800 C C . VAL A 1 102 ? 15.134 -5.270 -32.003 1.00 96.31 102 VAL A C 1
ATOM 802 O O . VAL A 1 102 ? 15.060 -4.781 -33.128 1.00 96.31 102 VAL A O 1
ATOM 805 N N . GLY A 1 103 ? 15.398 -4.529 -30.923 1.00 95.19 103 GLY A N 1
ATOM 806 C CA . GLY A 1 103 ? 15.601 -3.081 -30.984 1.00 95.19 103 GLY A CA 1
ATOM 807 C C . GLY A 1 103 ? 16.797 -2.686 -31.853 1.00 95.19 103 GLY A C 1
ATOM 808 O O . GLY A 1 103 ? 16.684 -1.791 -32.687 1.00 95.19 103 GLY A O 1
ATOM 809 N N . ILE A 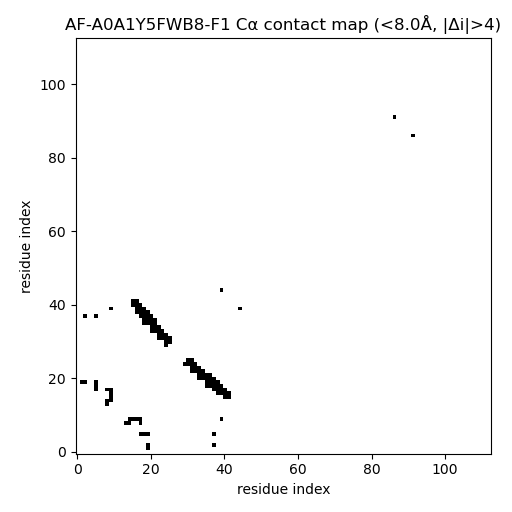1 104 ? 17.926 -3.386 -31.716 1.00 95.44 104 ILE A N 1
ATOM 810 C CA . ILE A 1 104 ? 19.125 -3.142 -32.531 1.00 95.44 104 ILE A CA 1
ATOM 811 C C . ILE A 1 104 ? 18.852 -3.469 -34.001 1.00 95.44 104 ILE A C 1
ATOM 813 O O . ILE A 1 104 ? 19.180 -2.667 -34.871 1.00 95.44 104 ILE A O 1
ATOM 817 N N . SER A 1 105 ? 18.219 -4.609 -34.288 1.00 93.38 105 SER A N 1
ATOM 818 C CA . SER A 1 105 ? 17.853 -4.995 -35.655 1.00 93.38 105 SER A CA 1
ATOM 819 C C . SER A 1 105 ? 16.950 -3.953 -36.320 1.00 93.38 105 SER A C 1
ATOM 821 O O . SER A 1 105 ? 17.217 -3.558 -37.455 1.00 93.38 105 SER A O 1
ATOM 823 N N . ALA A 1 106 ? 15.943 -3.451 -35.602 1.00 94.19 106 ALA A N 1
ATOM 824 C CA . ALA A 1 106 ? 15.048 -2.413 -36.101 1.00 94.19 106 ALA A CA 1
ATOM 825 C C . ALA A 1 106 ? 15.786 -1.095 -36.388 1.00 94.19 106 ALA A C 1
ATOM 827 O O . ALA A 1 106 ? 15.564 -0.486 -37.432 1.00 94.19 106 ALA A O 1
ATOM 828 N N . LEU A 1 107 ? 16.696 -0.672 -35.502 1.00 94.06 107 LEU A N 1
ATOM 829 C CA . LEU A 1 107 ? 17.501 0.539 -35.698 1.00 94.06 107 LEU A CA 1
ATOM 830 C C . LEU A 1 107 ? 18.458 0.420 -36.890 1.00 94.06 107 LEU A C 1
ATOM 832 O O . LEU A 1 107 ? 18.615 1.376 -37.646 1.00 94.06 107 LEU A O 1
ATOM 836 N N . VAL A 1 108 ? 19.089 -0.742 -37.072 1.00 94.88 108 VAL A N 1
ATOM 837 C CA . VAL A 1 108 ? 19.971 -1.000 -38.220 1.00 94.88 108 VAL A CA 1
ATOM 838 C C . VAL A 1 108 ? 19.174 -0.989 -39.521 1.00 94.88 108 VAL A C 1
ATOM 840 O O . VAL A 1 108 ? 19.604 -0.351 -40.477 1.00 94.88 108 VAL A O 1
ATOM 843 N N . TYR A 1 109 ? 18.000 -1.625 -39.540 1.00 94.00 109 TYR A N 1
ATOM 844 C CA . TYR A 1 109 ? 17.113 -1.618 -40.701 1.00 94.00 109 TYR A CA 1
ATOM 845 C C . TYR A 1 109 ? 16.683 -0.195 -41.077 1.00 94.00 109 TYR A C 1
ATOM 847 O O . TYR A 1 109 ? 16.819 0.197 -42.233 1.00 94.00 109 TYR A O 1
ATOM 855 N N . LEU A 1 110 ? 16.254 0.608 -40.095 1.00 90.81 110 LEU A N 1
ATOM 856 C CA . LEU A 1 110 ? 15.869 2.004 -40.324 1.00 90.81 110 LEU A CA 1
ATOM 857 C C . LEU A 1 110 ? 17.028 2.867 -40.830 1.00 90.81 110 LEU A C 1
ATOM 859 O O . LEU A 1 110 ? 16.803 3.795 -41.591 1.00 90.81 110 LEU A O 1
ATOM 863 N N . ARG A 1 111 ? 18.257 2.588 -40.383 1.00 88.56 111 ARG A N 1
ATOM 864 C CA . ARG A 1 111 ? 19.459 3.301 -40.833 1.00 88.56 111 ARG A CA 1
ATOM 865 C C . ARG A 1 111 ? 19.890 2.899 -42.246 1.00 88.56 111 ARG A C 1
ATOM 867 O O . ARG A 1 111 ? 20.582 3.671 -42.900 1.00 88.56 111 ARG A O 1
ATOM 874 N N . SER A 1 112 ? 19.573 1.676 -42.666 1.00 86.25 112 SER A N 1
ATOM 875 C CA . 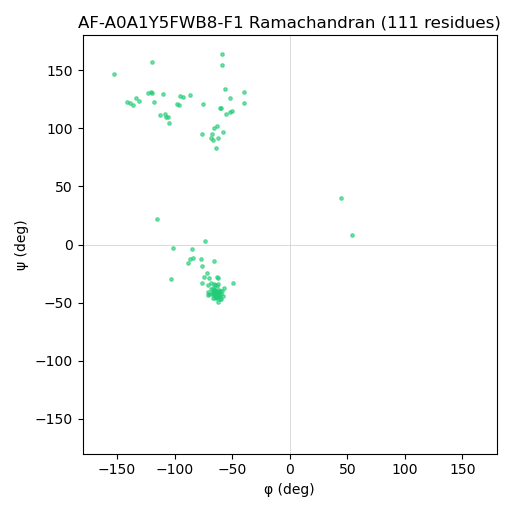SER A 1 112 ? 19.887 1.174 -44.008 1.00 86.25 112 SER A CA 1
ATOM 876 C C . SER A 1 112 ? 18.855 1.556 -45.070 1.00 86.25 112 SER A C 1
ATOM 878 O O . SER A 1 112 ? 19.119 1.343 -46.252 1.00 86.25 112 SER A O 1
ATOM 880 N N . LEU A 1 113 ? 17.698 2.066 -44.637 1.00 78.44 113 LEU A N 1
ATOM 881 C CA . LEU A 1 113 ? 16.656 2.642 -45.48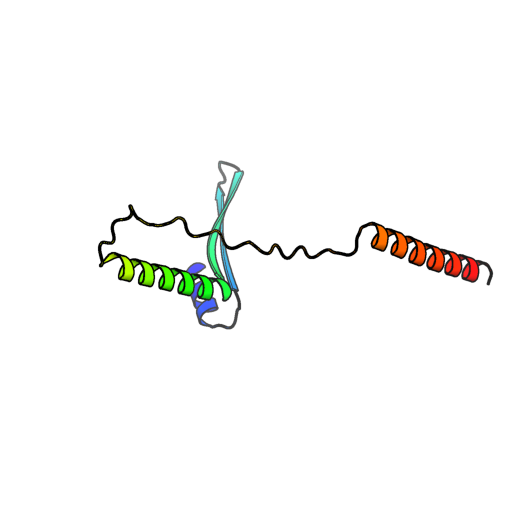4 1.00 78.44 113 LEU A CA 1
ATOM 882 C C . LEU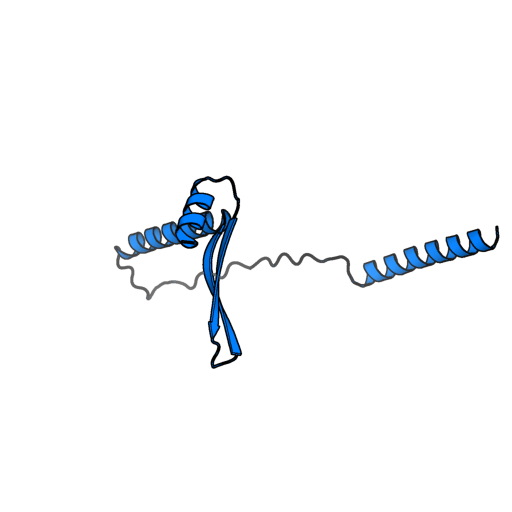 A 1 113 ? 17.029 4.078 -45.880 1.00 78.44 113 LEU A C 1
ATOM 884 O O . LEU A 1 113 ? 16.747 4.445 -47.039 1.00 78.44 113 LEU A O 1
#

Radius of gyration: 29.22 Å; Cα contacts (8 Å, |Δi|>4): 58; chains: 1; bounding box: 42×58×81 Å

Foldseek 3Di:
DVVVVQVVVVVVVPDQKDWDWDWDQDPVVRDIDIDTPDTDGPVVVVVVVVVVVVVVVVVVVVPDDDPPPPDDPPDPDPPPPPPPPDPPPVVVVVVVVVVVVVVVVVVVVVVVD

pLDDT: mean 72.4, std 13.14, range [50.41, 96.81]

Sequence (113 aa):
MALSTAKRLYDSKRFAAVRVVQETYDENSNSSRERVIFETTVADRDNRTAKQNKVKVKAGATKTGVSRSERQPLRKRPKIAATKKGPGIWVLLLLFVIISAVGISALVYLRSL

Secondary structure (DSSP, 8-state):
-HHHHHHHHHHT---SEEEEEEEEEETTTTEEEEEEEEEEEHHHHHHHHHHHHHHHHHHHHTTS---TT----------------PPPHHHHHHHHHHHHHHHHHHHHHHHH-